Protein AF-A0A2R6D5U3-F1 (afdb_monomer)

pLDDT: mean 91.5, std 12.49, range [36.16, 98.44]

Foldseek 3Di:
DDFQDAPLDDPVLVVVLVCLVVVNKDFLVVVCVVPVDDSVVVLLSQQQCVVLVQKPWDDDPPDTIMIHGDPLSVCRNVRNDHSNVDDGGDSPPPDPPPD

Mean predicted aligned error: 4.07 Å

Radius of gyration: 12.72 Å; Cα contacts (8 Å, |Δi|>4): 136; chains: 1; bounding box: 29×27×37 Å

Structure (mmCIF, N/CA/C/O backbone):
data_AF-A0A2R6D5U3-F1
#
_entry.id   AF-A0A2R6D5U3-F1
#
loop_
_atom_site.group_PDB
_atom_site.id
_atom_site.type_symbol
_atom_site.label_atom_id
_atom_site.label_alt_id
_atom_site.label_comp_id
_atom_site.label_asym_id
_atom_site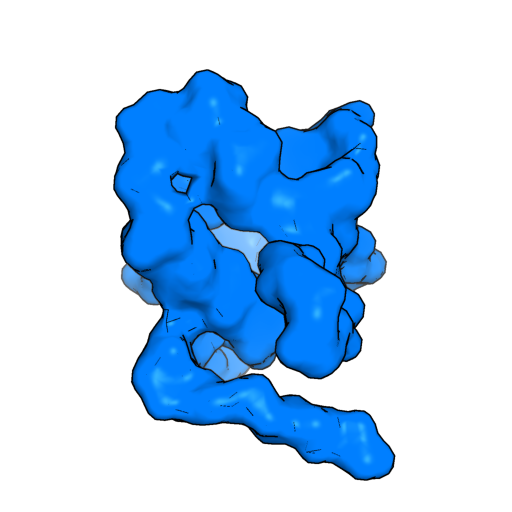.label_entity_id
_atom_site.label_seq_id
_atom_site.pdbx_PDB_ins_code
_atom_site.Cartn_x
_atom_site.Cartn_y
_atom_site.Cartn_z
_atom_site.occupancy
_atom_site.B_iso_or_equiv
_atom_site.auth_seq_id
_atom_site.auth_comp_id
_atom_site.auth_asym_id
_atom_site.auth_atom_id
_atom_site.pdbx_PDB_model_num
ATOM 1 N N . MET A 1 1 ? -10.092 5.254 15.412 1.00 67.31 1 MET A N 1
ATOM 2 C CA . MET A 1 1 ? -10.702 3.905 15.386 1.00 67.31 1 MET A CA 1
ATOM 3 C C . MET A 1 1 ? -9.602 2.851 15.290 1.00 67.31 1 MET A C 1
ATOM 5 O O . MET A 1 1 ? -8.458 3.226 15.064 1.00 67.31 1 MET A O 1
ATOM 9 N N . ILE A 1 2 ? -9.905 1.570 15.526 1.00 87.12 2 ILE A N 1
ATOM 10 C CA . ILE A 1 2 ? -8.927 0.470 15.420 1.00 87.12 2 ILE A CA 1
ATOM 11 C C . ILE A 1 2 ? -9.053 -0.151 14.025 1.00 87.12 2 ILE A C 1
ATOM 13 O O . ILE A 1 2 ? -10.128 -0.642 13.684 1.00 87.12 2 ILE A O 1
ATOM 17 N N . ARG A 1 3 ? -7.971 -0.142 13.236 1.00 93.38 3 ARG A N 1
ATOM 18 C CA . ARG A 1 3 ? -7.940 -0.764 11.902 1.00 93.38 3 ARG A CA 1
ATOM 19 C C . ARG A 1 3 ? -7.908 -2.287 11.996 1.00 93.38 3 ARG A C 1
ATOM 21 O O . ARG A 1 3 ? -7.300 -2.851 12.908 1.00 93.38 3 ARG A O 1
ATOM 28 N N . ARG A 1 4 ? -8.556 -2.958 11.041 1.00 94.12 4 ARG A N 1
ATOM 29 C CA . ARG A 1 4 ? -8.632 -4.425 10.962 1.00 94.12 4 ARG A CA 1
ATOM 30 C C . ARG A 1 4 ? -7.564 -4.958 10.013 1.00 94.12 4 ARG A C 1
ATOM 32 O O . ARG A 1 4 ? -7.840 -5.300 8.871 1.00 94.12 4 ARG A O 1
ATOM 39 N N . THR A 1 5 ? -6.324 -4.987 10.488 1.00 93.81 5 THR A N 1
ATOM 40 C CA . THR A 1 5 ? -5.171 -5.395 9.677 1.00 93.81 5 THR A CA 1
ATOM 41 C C . THR A 1 5 ? -5.175 -6.903 9.411 1.00 93.81 5 THR A C 1
ATOM 43 O O . THR A 1 5 ? -5.217 -7.725 10.332 1.00 93.81 5 THR A O 1
ATOM 46 N N . ALA A 1 6 ? -5.089 -7.284 8.140 1.00 95.44 6 ALA A N 1
ATOM 47 C CA . ALA A 1 6 ? -5.013 -8.671 7.710 1.00 95.44 6 ALA A CA 1
ATOM 48 C C . ALA A 1 6 ? -3.645 -9.294 8.019 1.00 95.44 6 ALA A C 1
ATOM 50 O O . ALA A 1 6 ? -2.608 -8.638 7.976 1.00 95.44 6 ALA A O 1
ATOM 51 N N . ARG A 1 7 ? -3.605 -10.620 8.208 1.00 95.56 7 ARG A N 1
ATOM 52 C CA . ARG A 1 7 ? -2.356 -11.365 8.491 1.00 95.56 7 ARG A CA 1
ATOM 53 C C . ARG A 1 7 ? -1.269 -11.238 7.419 1.00 95.56 7 ARG A C 1
ATOM 55 O O . ARG A 1 7 ? -0.115 -11.548 7.693 1.00 95.56 7 ARG A O 1
ATOM 62 N N . TRP A 1 8 ? -1.639 -10.890 6.188 1.00 95.62 8 TRP A N 1
ATOM 63 C CA . TRP A 1 8 ? -0.700 -10.729 5.076 1.00 95.62 8 TRP A CA 1
ATOM 64 C C . TRP A 1 8 ? -0.126 -9.309 4.977 1.00 95.62 8 TRP A C 1
ATOM 66 O O . TRP A 1 8 ? 0.851 -9.105 4.246 1.00 95.62 8 TRP A O 1
ATOM 76 N N . GLN A 1 9 ? -0.731 -8.344 5.678 1.00 97.19 9 GLN A N 1
ATOM 77 C CA . GLN A 1 9 ? -0.248 -6.972 5.738 1.00 97.19 9 GLN A CA 1
ATOM 78 C C . GLN A 1 9 ? 0.957 -6.861 6.675 1.00 97.19 9 GLN A C 1
ATOM 80 O O . GLN A 1 9 ? 1.180 -7.662 7.582 1.00 97.19 9 GLN A O 1
ATOM 85 N N . THR A 1 10 ? 1.749 -5.841 6.405 1.00 97.00 10 THR A N 1
ATOM 86 C CA . THR A 1 10 ? 2.972 -5.450 7.088 1.00 97.00 10 THR A CA 1
ATOM 87 C C . THR A 1 10 ? 2.836 -4.003 7.542 1.00 97.00 10 THR A C 1
ATOM 89 O O . THR A 1 10 ? 2.023 -3.250 7.010 1.00 97.00 10 THR A O 1
ATOM 92 N N . THR A 1 11 ? 3.688 -3.569 8.470 1.00 96.88 11 THR A N 1
ATOM 93 C CA . THR A 1 11 ? 3.738 -2.158 8.878 1.00 96.88 11 THR A CA 1
ATOM 94 C C . THR A 1 11 ? 4.011 -1.220 7.700 1.00 96.88 11 THR A C 1
ATOM 96 O O . THR A 1 11 ? 3.505 -0.103 7.690 1.00 96.88 11 THR A O 1
ATOM 99 N N . LEU A 1 12 ? 4.773 -1.668 6.694 1.00 98.06 12 LEU A N 1
ATOM 100 C CA . LEU A 1 12 ? 5.027 -0.874 5.491 1.00 98.06 12 LEU A CA 1
ATOM 101 C C . LEU A 1 12 ? 3.736 -0.603 4.710 1.00 98.06 12 LEU A C 1
ATOM 103 O O . LEU A 1 12 ? 3.572 0.497 4.206 1.00 98.06 12 LEU A O 1
ATOM 107 N N . ASP A 1 13 ? 2.797 -1.547 4.656 1.00 98.12 13 ASP A N 1
ATOM 108 C CA . ASP A 1 13 ? 1.527 -1.323 3.957 1.00 98.12 13 ASP A CA 1
ATOM 109 C C . ASP A 1 13 ? 0.691 -0.235 4.616 1.00 98.12 13 ASP A C 1
ATOM 111 O O . ASP A 1 13 ? 0.146 0.613 3.922 1.00 98.12 13 ASP A O 1
ATOM 115 N N . GLU A 1 14 ? 0.638 -0.225 5.951 1.00 97.56 14 GLU A N 1
ATOM 116 C CA . GLU A 1 14 ? -0.034 0.842 6.698 1.00 97.56 14 GLU A CA 1
ATOM 117 C C . GLU A 1 14 ? 0.564 2.202 6.355 1.00 97.56 14 GLU A C 1
ATOM 119 O O . GLU A 1 14 ? -0.162 3.157 6.109 1.00 97.56 14 GLU A O 1
ATOM 124 N N . ARG A 1 15 ? 1.900 2.282 6.322 1.00 98.12 15 ARG A N 1
ATOM 125 C CA . ARG A 1 15 ? 2.606 3.519 5.983 1.00 98.12 15 ARG A CA 1
ATOM 126 C C . ARG A 1 15 ? 2.345 3.952 4.542 1.00 98.12 15 ARG A C 1
ATOM 128 O O . ARG A 1 15 ? 2.193 5.141 4.302 1.00 98.12 15 ARG A O 1
ATOM 135 N N . LEU A 1 16 ? 2.291 3.009 3.603 1.00 98.38 16 LEU A N 1
ATOM 136 C CA . LEU A 1 16 ? 1.998 3.299 2.200 1.00 98.38 16 LEU A CA 1
ATOM 137 C C . LEU A 1 16 ? 0.568 3.814 2.018 1.00 98.38 16 LEU A C 1
ATOM 139 O O . LEU A 1 16 ? 0.374 4.789 1.304 1.00 98.38 16 LEU A O 1
ATOM 143 N N . LEU A 1 17 ? -0.420 3.192 2.668 1.00 98.31 17 LEU A N 1
ATOM 144 C CA . LEU A 1 17 ? -1.816 3.629 2.591 1.00 98.31 17 LEU A CA 1
ATOM 145 C C . LEU A 1 17 ? -2.008 5.018 3.206 1.00 98.31 17 LEU A C 1
ATOM 147 O O . LEU A 1 17 ? -2.675 5.852 2.608 1.00 98.31 17 LEU A O 1
ATOM 151 N N . GLU A 1 18 ? -1.394 5.280 4.362 1.00 98.19 18 GLU A N 1
ATOM 152 C CA . GLU A 1 18 ? -1.412 6.613 4.976 1.00 98.19 18 GLU A CA 1
ATOM 153 C C . GLU A 1 18 ? -0.734 7.658 4.089 1.00 98.19 18 GLU A C 1
ATOM 155 O O . GLU A 1 18 ? -1.296 8.720 3.866 1.00 98.19 18 GLU A O 1
ATOM 160 N N . TYR A 1 19 ? 0.422 7.337 3.506 1.00 98.38 19 TYR A N 1
ATOM 161 C CA . TYR A 1 19 ? 1.111 8.249 2.596 1.00 98.38 19 TYR A CA 1
ATOM 162 C C . TYR A 1 19 ? 0.280 8.575 1.354 1.00 98.38 19 TYR A C 1
ATOM 164 O O . TYR A 1 19 ? 0.186 9.733 0.975 1.00 98.38 19 TYR A O 1
ATOM 172 N N . LEU A 1 20 ? -0.356 7.574 0.740 1.00 98.25 20 LEU A N 1
ATOM 173 C CA . LEU A 1 20 ? -1.256 7.794 -0.395 1.00 98.25 20 LEU A CA 1
ATOM 174 C C . LEU A 1 20 ? -2.490 8.624 -0.005 1.00 98.25 20 LEU A C 1
ATOM 176 O O . LEU A 1 20 ? -3.009 9.361 -0.835 1.00 98.25 20 LEU A O 1
ATOM 180 N N . CYS A 1 21 ? -2.957 8.509 1.242 1.00 97.94 21 CYS A N 1
ATOM 181 C CA . CYS A 1 21 ? -4.046 9.329 1.771 1.00 97.94 21 CYS A CA 1
ATOM 182 C C . CYS A 1 21 ? -3.636 10.801 1.923 1.00 97.94 21 CYS A C 1
ATOM 184 O O . CYS A 1 21 ? -4.428 11.690 1.622 1.00 97.94 21 CYS A O 1
ATOM 186 N N . ASP A 1 22 ? -2.418 11.044 2.410 1.00 97.62 22 ASP A N 1
ATOM 187 C CA . ASP A 1 22 ? -1.934 12.385 2.744 1.00 97.62 22 ASP A CA 1
ATOM 188 C C . ASP A 1 22 ? -1.376 13.129 1.517 1.00 97.62 22 ASP A C 1
ATOM 190 O O . ASP A 1 22 ? -1.641 14.317 1.335 1.00 97.62 22 ASP A O 1
ATOM 194 N N . GLU A 1 23 ? -0.617 12.436 0.665 1.00 96.25 23 GLU A N 1
ATOM 195 C CA . GLU A 1 23 ? 0.149 13.025 -0.446 1.00 96.25 23 GLU A CA 1
ATOM 196 C C . GLU A 1 23 ? -0.491 12.780 -1.825 1.00 96.25 23 GLU A C 1
ATOM 198 O O . GLU A 1 23 ? -0.118 13.427 -2.805 1.00 96.25 23 GLU A O 1
ATOM 203 N N . GLY A 1 24 ? -1.467 11.871 -1.917 1.00 95.62 24 GLY A N 1
ATOM 204 C CA . GLY A 1 24 ? -2.145 11.521 -3.164 1.00 95.62 24 GLY A CA 1
ATOM 205 C C . GLY A 1 24 ? -1.373 10.525 -4.035 1.00 95.62 24 GLY A C 1
ATOM 206 O O . GLY A 1 24 ? -0.691 9.622 -3.540 1.00 95.62 24 GLY A O 1
ATOM 207 N N . GLU A 1 25 ? -1.534 10.649 -5.355 1.00 94.88 25 GLU A N 1
ATOM 208 C CA . GLU A 1 25 ? -0.942 9.726 -6.326 1.00 94.88 25 GLU A CA 1
ATOM 209 C C . GLU A 1 25 ? 0.596 9.747 -6.308 1.00 94.88 25 GLU A C 1
ATOM 211 O O . GLU A 1 25 ? 1.246 10.780 -6.150 1.00 94.88 25 GLU A O 1
ATOM 216 N N . THR A 1 26 ? 1.215 8.582 -6.489 1.00 96.56 26 THR A N 1
ATOM 217 C CA . THR A 1 26 ? 2.677 8.455 -6.460 1.00 96.56 26 THR A CA 1
ATOM 218 C C . THR A 1 26 ? 3.173 7.298 -7.321 1.00 96.56 26 THR A C 1
ATOM 220 O O . THR A 1 26 ? 2.399 6.522 -7.876 1.00 96.56 26 THR A O 1
ATOM 223 N N . ASN A 1 27 ? 4.492 7.133 -7.407 1.00 96.25 27 ASN A N 1
ATOM 224 C CA . ASN A 1 27 ? 5.123 6.003 -8.076 1.00 96.25 27 ASN A CA 1
ATOM 225 C C . ASN A 1 27 ? 6.232 5.379 -7.218 1.00 96.25 27 ASN A C 1
ATOM 227 O O . ASN A 1 27 ? 6.694 5.930 -6.216 1.00 96.25 27 ASN A O 1
ATOM 231 N N . VAL A 1 28 ? 6.693 4.200 -7.634 1.00 95.88 28 VAL A N 1
ATOM 232 C CA . VAL A 1 28 ? 7.668 3.399 -6.876 1.00 95.88 28 VAL A CA 1
ATOM 233 C C . VAL A 1 28 ? 9.001 4.125 -6.660 1.00 95.88 28 VAL A C 1
ATOM 235 O O . VAL A 1 28 ? 9.637 3.910 -5.629 1.00 95.88 28 VAL A O 1
ATOM 238 N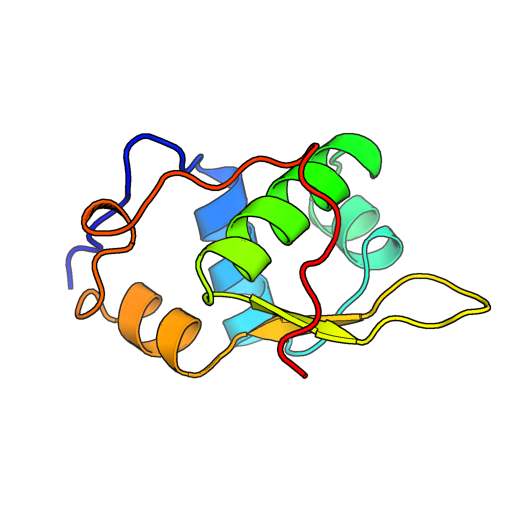 N . ARG A 1 29 ? 9.452 4.968 -7.600 1.00 95.62 29 ARG A N 1
ATOM 239 C CA . ARG A 1 29 ? 10.709 5.720 -7.446 1.00 95.62 29 ARG A CA 1
ATOM 240 C C . ARG A 1 29 ? 10.586 6.793 -6.368 1.00 95.62 29 ARG A C 1
ATOM 242 O O . ARG A 1 29 ? 11.481 6.893 -5.534 1.00 95.62 29 ARG A O 1
ATOM 249 N N . LEU A 1 30 ? 9.481 7.538 -6.353 1.00 96.56 30 LEU A N 1
ATOM 250 C CA . LEU A 1 30 ? 9.210 8.547 -5.326 1.00 96.56 30 LEU A CA 1
ATOM 251 C C . LEU A 1 30 ? 9.077 7.903 -3.940 1.00 96.56 30 LEU A C 1
ATOM 253 O O . LEU A 1 30 ? 9.730 8.334 -2.991 1.00 96.56 30 LEU A O 1
ATOM 257 N N . LEU A 1 31 ? 8.336 6.797 -3.845 1.00 97.12 31 LEU A N 1
ATOM 258 C CA . LEU A 1 31 ? 8.197 6.036 -2.601 1.00 97.12 31 LEU A CA 1
ATOM 259 C C . LEU A 1 31 ? 9.530 5.477 -2.093 1.00 97.12 31 LEU A C 1
ATOM 261 O O . LEU A 1 31 ? 9.787 5.499 -0.893 1.00 97.12 31 LEU A O 1
ATOM 265 N N . ALA A 1 32 ? 10.402 4.995 -2.982 1.00 97.56 32 ALA A N 1
ATOM 266 C CA . ALA A 1 32 ? 11.715 4.491 -2.582 1.00 97.56 32 ALA A CA 1
ATOM 267 C C . ALA A 1 32 ? 12.572 5.577 -1.921 1.00 97.56 32 ALA A C 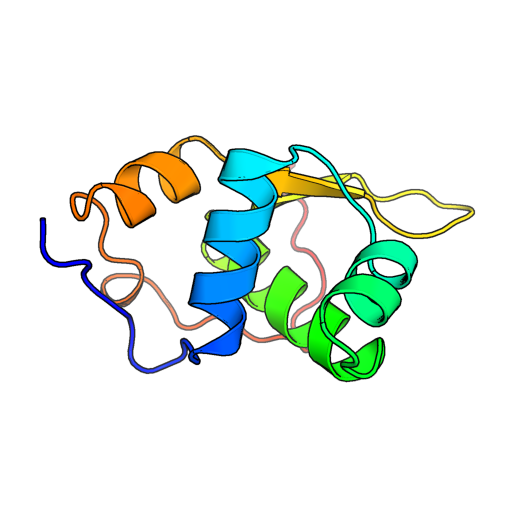1
ATOM 269 O O . ALA A 1 32 ? 13.305 5.282 -0.980 1.00 97.56 32 ALA A O 1
ATOM 270 N N . MET A 1 33 ? 12.450 6.824 -2.382 1.00 96.38 33 MET A N 1
ATOM 271 C CA . MET A 1 33 ? 13.113 7.969 -1.760 1.00 96.38 33 MET A CA 1
ATOM 272 C C . MET A 1 33 ? 12.462 8.354 -0.428 1.00 96.38 33 MET A C 1
ATOM 274 O O . MET A 1 33 ? 13.178 8.619 0.529 1.00 96.38 33 MET A O 1
ATOM 278 N N . ALA A 1 34 ? 11.128 8.356 -0.350 1.00 96.62 34 ALA A N 1
ATOM 279 C CA . ALA A 1 34 ? 10.396 8.749 0.857 1.00 96.62 34 ALA A CA 1
ATOM 280 C C . ALA A 1 34 ? 10.557 7.753 2.020 1.00 96.62 34 ALA A C 1
ATOM 282 O O . ALA A 1 34 ? 10.618 8.157 3.178 1.00 96.62 34 ALA A O 1
ATOM 283 N N . PHE A 1 35 ? 10.629 6.455 1.716 1.00 96.25 35 PHE A N 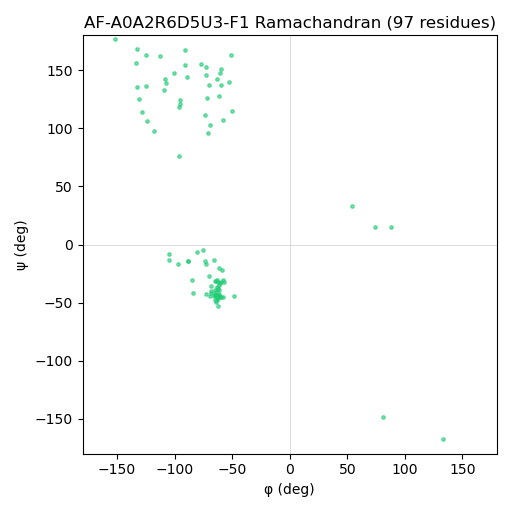1
ATOM 284 C CA . PHE A 1 35 ? 10.663 5.386 2.717 1.00 96.25 35 PHE A CA 1
ATOM 285 C C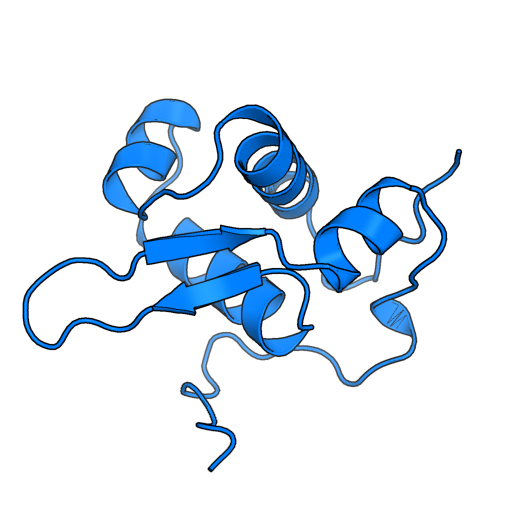 . PHE A 1 35 ? 12.041 4.747 2.907 1.00 96.25 35 PHE A C 1
ATOM 287 O O . PHE A 1 35 ? 12.190 3.911 3.795 1.00 96.25 35 PHE A O 1
ATOM 294 N N . GLU A 1 36 ? 13.025 5.086 2.068 1.00 96.75 36 GLU A N 1
ATOM 295 C CA . GLU A 1 36 ? 14.338 4.420 2.013 1.00 96.75 36 GLU A CA 1
ATOM 296 C C . GLU A 1 36 ? 14.223 2.887 1.833 1.00 96.75 36 GLU A C 1
ATOM 298 O O . GLU A 1 36 ? 15.036 2.101 2.323 1.00 96.75 36 GLU A O 1
ATOM 303 N N . VAL A 1 37 ? 13.193 2.441 1.103 1.00 96.50 37 VAL A N 1
ATOM 304 C CA . VAL A 1 37 ? 12.903 1.024 0.826 1.00 96.50 37 VAL A CA 1
ATOM 305 C C . VAL A 1 37 ? 13.210 0.690 -0.633 1.00 96.50 37 VAL A C 1
ATOM 307 O O . VAL A 1 37 ? 12.935 1.459 -1.552 1.00 96.50 37 VAL A O 1
ATOM 310 N N . GLY A 1 38 ? 13.745 -0.509 -0.870 1.00 97.12 38 GLY A N 1
ATOM 311 C CA . GLY A 1 38 ? 14.025 -0.999 -2.218 1.00 97.12 38 GLY A CA 1
ATOM 312 C C . GLY A 1 38 ? 12.773 -1.086 -3.102 1.00 97.12 38 GLY A C 1
ATOM 313 O O . GLY A 1 38 ? 11.732 -1.606 -2.700 1.00 97.12 38 GLY A O 1
ATOM 314 N N . THR A 1 39 ? 12.904 -0.659 -4.360 1.00 95.50 39 THR A N 1
ATOM 315 C CA . THR A 1 39 ? 11.799 -0.619 -5.338 1.00 95.50 39 THR A CA 1
ATOM 316 C C . THR A 1 39 ? 11.133 -1.977 -5.586 1.00 95.50 39 THR A C 1
ATOM 318 O O . THR A 1 39 ? 9.940 -2.025 -5.868 1.00 95.50 39 THR A O 1
ATOM 321 N N . GLY A 1 40 ? 11.871 -3.088 -5.471 1.00 94.19 40 GLY A N 1
ATOM 322 C CA . GLY A 1 40 ? 11.307 -4.441 -5.577 1.00 94.19 40 GLY A CA 1
ATOM 323 C C . GLY A 1 40 ? 10.291 -4.741 -4.472 1.00 94.19 40 GLY A C 1
ATOM 324 O O . GLY A 1 40 ? 9.171 -5.142 -4.768 1.00 94.19 40 GLY A O 1
ATOM 325 N N . ILE A 1 41 ? 10.643 -4.433 -3.219 1.00 96.06 41 ILE A N 1
ATOM 326 C CA . ILE A 1 41 ? 9.755 -4.607 -2.059 1.00 96.06 41 ILE A CA 1
ATOM 327 C C . ILE A 1 41 ? 8.498 -3.749 -2.230 1.00 96.06 41 ILE A C 1
ATOM 329 O O . ILE A 1 41 ? 7.388 -4.236 -2.033 1.00 96.06 41 ILE A O 1
ATOM 333 N N . LEU A 1 42 ? 8.666 -2.488 -2.638 1.00 97.12 42 LEU A N 1
ATOM 334 C CA . LEU A 1 42 ? 7.547 -1.571 -2.865 1.00 97.12 42 LEU A CA 1
ATOM 335 C C . LEU A 1 42 ? 6.598 -2.076 -3.955 1.00 97.12 42 LEU A C 1
ATOM 337 O O . LEU A 1 42 ? 5.388 -2.046 -3.757 1.00 97.12 42 LEU A O 1
ATOM 341 N N . ARG A 1 43 ? 7.122 -2.598 -5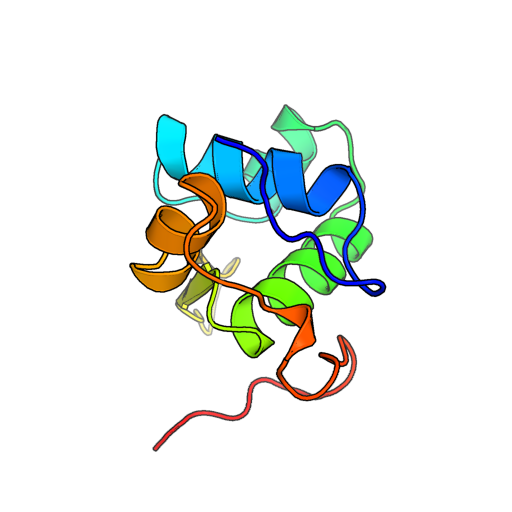.072 1.00 95.06 43 ARG A N 1
ATOM 342 C CA . ARG A 1 43 ? 6.292 -3.198 -6.130 1.00 95.06 43 ARG A CA 1
ATOM 343 C C . ARG A 1 43 ? 5.477 -4.374 -5.611 1.00 95.06 43 ARG A C 1
ATOM 345 O O . ARG A 1 43 ? 4.286 -4.442 -5.898 1.00 95.06 43 ARG A O 1
ATOM 352 N N . ASP A 1 44 ? 6.088 -5.269 -4.841 1.00 95.25 44 ASP A N 1
ATOM 353 C CA . ASP A 1 44 ? 5.383 -6.429 -4.294 1.00 95.25 44 ASP A CA 1
ATOM 354 C C . ASP A 1 44 ? 4.275 -6.000 -3.328 1.00 95.25 44 ASP A C 1
ATOM 356 O O . ASP A 1 44 ? 3.148 -6.489 -3.426 1.00 95.25 44 ASP A O 1
ATOM 360 N N . ARG A 1 45 ? 4.555 -5.033 -2.442 1.00 97.31 45 ARG A N 1
ATOM 361 C CA . ARG A 1 45 ? 3.546 -4.495 -1.516 1.00 97.31 45 ARG A CA 1
ATOM 362 C C . ARG A 1 45 ? 2.405 -3.797 -2.250 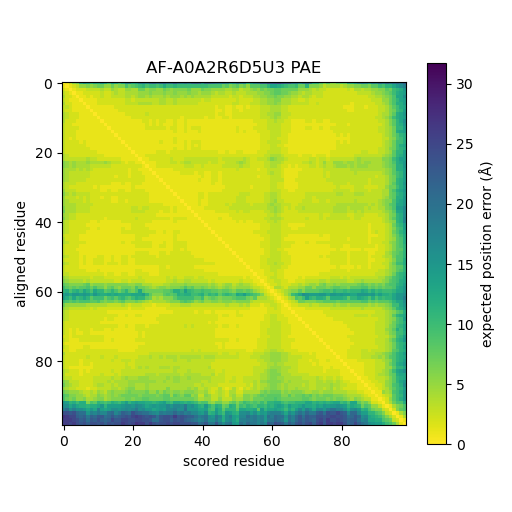1.00 97.31 45 ARG A C 1
ATOM 364 O O . ARG A 1 45 ? 1.248 -4.130 -2.010 1.00 97.31 45 ARG A O 1
ATOM 371 N N . LEU A 1 46 ? 2.707 -2.899 -3.188 1.00 96.62 46 LEU A N 1
ATOM 372 C CA . LEU A 1 46 ? 1.693 -2.171 -3.957 1.00 96.62 46 LEU A CA 1
ATOM 373 C C . LEU A 1 46 ? 0.830 -3.109 -4.808 1.00 96.62 46 LEU A C 1
ATOM 375 O O . LEU A 1 46 ? -0.381 -2.924 -4.876 1.00 96.62 46 LEU A O 1
ATOM 379 N N . ARG A 1 47 ? 1.406 -4.171 -5.384 1.00 94.25 47 ARG A N 1
ATOM 380 C CA . ARG A 1 47 ? 0.630 -5.219 -6.070 1.00 94.25 47 ARG A CA 1
ATOM 381 C C . ARG A 1 47 ? -0.322 -5.935 -5.127 1.00 94.25 47 ARG A C 1
ATOM 383 O O . ARG A 1 47 ? -1.482 -6.136 -5.478 1.00 94.25 47 ARG A O 1
ATOM 390 N N . MET A 1 48 ? 0.148 -6.320 -3.941 1.00 96.19 48 MET A N 1
ATOM 391 C CA . MET A 1 48 ? -0.705 -6.975 -2.950 1.00 96.19 48 MET A CA 1
ATOM 392 C C . MET A 1 48 ? -1.847 -6.058 -2.496 1.00 96.19 48 MET A C 1
ATOM 394 O O . MET A 1 48 ? -2.993 -6.499 -2.426 1.00 96.19 48 MET A O 1
ATOM 398 N N . LEU A 1 49 ? -1.553 -4.781 -2.245 1.00 97.38 49 LEU A N 1
ATOM 399 C CA . LEU A 1 49 ? -2.550 -3.772 -1.887 1.00 97.38 49 LEU A CA 1
ATOM 400 C C . LEU A 1 49 ? -3.560 -3.526 -3.010 1.00 97.38 49 LEU A C 1
ATOM 402 O O . LEU A 1 49 ? -4.756 -3.427 -2.738 1.00 97.38 49 LEU A O 1
ATOM 406 N N . ALA A 1 50 ? -3.108 -3.510 -4.263 1.00 96.12 50 ALA A N 1
ATOM 407 C CA . ALA A 1 50 ? -3.990 -3.348 -5.408 1.00 96.12 50 ALA A CA 1
ATOM 408 C C . ALA A 1 50 ? -4.905 -4.554 -5.631 1.00 96.12 50 ALA A C 1
ATOM 410 O O . ALA A 1 50 ? -6.100 -4.407 -5.872 1.00 96.12 50 ALA A O 1
ATOM 411 N N . GLN A 1 51 ? -4.386 -5.769 -5.462 1.00 94.44 51 GLN A N 1
ATOM 412 C CA . GLN A 1 51 ? -5.199 -6.986 -5.514 1.00 94.44 51 GLN A CA 1
ATOM 413 C C . GLN A 1 51 ? -6.225 -7.068 -4.377 1.00 94.44 51 GLN A C 1
ATOM 415 O O . GLN A 1 51 ? -7.304 -7.624 -4.574 1.00 94.44 51 GLN A O 1
ATOM 420 N N . ALA A 1 52 ? -5.909 -6.510 -3.205 1.00 95.31 52 ALA A N 1
ATOM 421 C CA . ALA A 1 52 ? -6.855 -6.359 -2.099 1.00 95.31 52 ALA A CA 1
ATOM 422 C C . ALA A 1 52 ? -7.879 -5.229 -2.324 1.00 95.31 52 ALA A C 1
ATOM 424 O O . ALA A 1 52 ? -8.787 -5.059 -1.509 1.00 95.31 52 ALA A O 1
ATOM 425 N N . GLY A 1 53 ? -7.733 -4.467 -3.413 1.00 95.81 53 GLY A N 1
ATOM 426 C CA . GLY A 1 53 ? -8.593 -3.345 -3.764 1.00 95.81 53 GLY A CA 1
ATOM 427 C C . GLY A 1 53 ? -8.372 -2.099 -2.916 1.00 95.81 53 GLY A C 1
ATOM 428 O O . GLY A 1 53 ? -9.237 -1.240 -2.941 1.00 95.81 53 GLY A O 1
ATOM 429 N N . LEU A 1 54 ? -7.269 -2.004 -2.164 1.00 97.69 54 LEU A N 1
ATOM 430 C CA . LEU A 1 54 ? -6.964 -0.855 -1.302 1.00 97.69 54 LEU A CA 1
ATOM 431 C C . LEU A 1 54 ? -6.271 0.278 -2.071 1.00 97.69 54 LEU A C 1
ATOM 4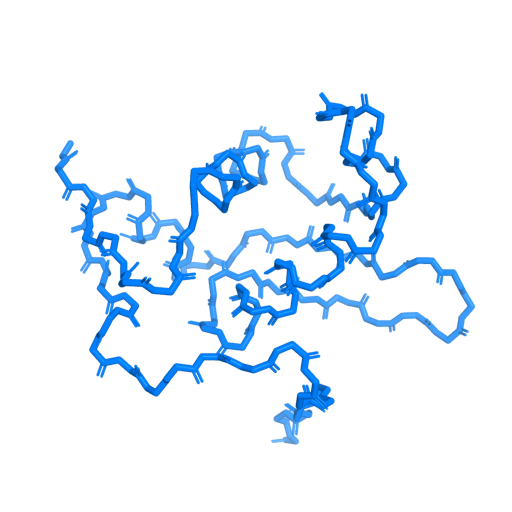33 O O . LEU A 1 54 ? -6.461 1.449 -1.751 1.00 97.69 54 LEU A O 1
ATOM 437 N N . VAL A 1 55 ? -5.508 -0.074 -3.106 1.00 98.00 55 VAL A N 1
ATOM 438 C CA . VAL A 1 55 ? -4.740 0.844 -3.961 1.00 98.00 55 VAL A CA 1
ATOM 439 C C . VAL A 1 55 ? -5.144 0.625 -5.418 1.00 98.00 55 VAL A C 1
ATOM 441 O O . VAL A 1 55 ? -5.293 -0.516 -5.849 1.00 98.00 55 VAL A O 1
ATOM 444 N N . ALA A 1 56 ? -5.338 1.689 -6.190 1.00 96.75 56 ALA A N 1
ATOM 445 C CA . ALA A 1 56 ? -5.487 1.583 -7.637 1.00 96.75 56 ALA A CA 1
ATOM 446 C C . ALA A 1 56 ? -4.117 1.721 -8.299 1.00 96.75 56 ALA A C 1
ATOM 448 O O . ALA A 1 56 ? -3.187 2.289 -7.729 1.00 96.75 56 ALA A O 1
ATOM 449 N N . VAL A 1 57 ? -3.981 1.142 -9.489 1.00 94.88 57 VAL A N 1
ATOM 450 C CA . VAL A 1 57 ? -2.753 1.214 -10.274 1.00 94.88 57 VAL A CA 1
ATOM 451 C C . VAL A 1 57 ? -3.090 1.628 -11.695 1.00 94.88 57 VAL A C 1
ATOM 453 O O . VAL A 1 57 ? -3.878 0.962 -12.368 1.00 94.88 57 VAL A O 1
ATOM 456 N N . GLU A 1 58 ? -2.456 2.696 -12.156 1.00 93.62 58 GLU A N 1
ATOM 457 C CA . GLU A 1 58 ? -2.441 3.075 -13.560 1.00 93.62 58 GLU A CA 1
ATOM 458 C C . GLU A 1 58 ? -1.156 2.534 -14.194 1.00 93.62 58 GLU A C 1
ATOM 460 O O . GLU A 1 58 ? -0.036 2.825 -13.756 1.00 93.62 58 GLU A O 1
ATOM 465 N N . VAL A 1 59 ? -1.326 1.651 -15.181 1.00 87.06 59 VAL A N 1
ATOM 466 C CA . VAL A 1 59 ? -0.223 0.956 -15.849 1.00 87.06 59 VAL A CA 1
ATOM 467 C C . VAL A 1 59 ? 0.149 1.719 -17.110 1.00 87.06 59 VAL A C 1
ATOM 469 O O . VAL A 1 59 ? -0.689 1.910 -17.987 1.00 87.06 59 VAL A O 1
ATOM 472 N N . PHE A 1 60 ? 1.421 2.091 -17.212 1.00 82.31 60 PHE A N 1
ATOM 473 C CA . PHE A 1 60 ? 1.978 2.754 -18.384 1.00 82.31 60 PHE A CA 1
ATOM 474 C C . PHE A 1 60 ? 2.915 1.799 -19.123 1.00 82.31 60 PHE A C 1
ATOM 476 O O . PHE A 1 60 ? 3.774 1.169 -18.503 1.00 82.31 60 PHE A O 1
ATOM 483 N N . ASP A 1 61 ? 2.764 1.713 -20.448 1.00 75.25 61 ASP A N 1
ATOM 484 C CA . ASP A 1 61 ? 3.635 0.891 -21.303 1.00 75.25 61 ASP A CA 1
ATOM 485 C C . ASP A 1 61 ? 5.095 1.371 -21.251 1.00 75.25 61 ASP A C 1
ATOM 487 O O . ASP A 1 61 ? 6.034 0.576 -21.309 1.00 75.25 61 ASP A O 1
ATOM 491 N N . GLU A 1 62 ? 5.283 2.681 -21.077 1.00 75.31 62 GLU A N 1
ATOM 492 C CA . GLU A 1 62 ? 6.578 3.332 -20.929 1.00 75.31 62 GLU A CA 1
ATOM 493 C C . GLU A 1 62 ? 6.600 4.135 -19.620 1.00 75.31 62 GLU A C 1
ATOM 495 O O . GLU A 1 62 ? 5.981 5.191 -19.516 1.00 75.31 62 GLU A O 1
ATOM 500 N N . GLY A 1 63 ? 7.316 3.648 -18.601 1.00 77.38 63 GLY A N 1
ATOM 501 C CA . GLY A 1 63 ? 7.491 4.370 -17.335 1.00 77.38 63 GLY A CA 1
ATOM 502 C C . GLY A 1 63 ? 7.274 3.518 -16.088 1.00 77.38 63 GLY A C 1
ATOM 503 O O . GLY A 1 63 ? 7.262 2.291 -16.147 1.00 77.38 63 GLY A O 1
ATOM 504 N N . ASP A 1 64 ? 7.164 4.183 -14.934 1.00 85.50 64 ASP A N 1
ATOM 505 C CA . ASP A 1 64 ? 6.673 3.531 -13.718 1.00 85.50 64 ASP A CA 1
ATOM 506 C C . ASP A 1 64 ? 5.153 3.659 -13.650 1.00 85.50 64 ASP A C 1
ATOM 508 O O . ASP A 1 64 ? 4.601 4.705 -13.983 1.00 85.50 64 ASP A O 1
ATOM 512 N N . ASN A 1 65 ? 4.500 2.619 -13.135 1.00 92.44 65 ASN A N 1
ATOM 513 C CA . ASN A 1 65 ? 3.092 2.698 -12.770 1.00 92.44 65 ASN A CA 1
ATOM 514 C C . ASN A 1 65 ? 2.869 3.763 -11.693 1.00 92.44 65 ASN A C 1
ATOM 516 O O . ASN A 1 65 ? 3.700 3.920 -10.785 1.00 92.44 65 ASN A O 1
ATOM 520 N N . TRP A 1 66 ? 1.703 4.390 -11.762 1.00 94.94 66 TRP A N 1
ATOM 521 C CA . TRP A 1 66 ? 1.209 5.293 -10.735 1.00 94.94 66 TRP A CA 1
ATOM 522 C C . TRP A 1 66 ? 0.192 4.587 -9.852 1.00 94.94 66 TRP A C 1
ATOM 524 O O . TRP A 1 66 ? -0.495 3.661 -10.286 1.00 94.94 66 TRP A O 1
ATOM 534 N N . TYR A 1 67 ? 0.169 4.981 -8.588 1.00 97.19 67 TYR A N 1
ATOM 535 C CA . TYR A 1 67 ? -0.631 4.364 -7.546 1.00 97.19 67 TYR A CA 1
ATOM 536 C C . TYR A 1 67 ? -1.354 5.445 -6.765 1.00 97.19 67 TYR A C 1
ATOM 538 O O . TYR A 1 67 ? -0.735 6.426 -6.361 1.00 97.19 67 TYR A O 1
ATOM 546 N N . GLU A 1 68 ? -2.633 5.218 -6.504 1.00 97.81 68 GLU A N 1
ATOM 547 C CA . GLU A 1 68 ? -3.482 6.105 -5.713 1.00 97.81 68 GLU A CA 1
ATOM 548 C C . GLU A 1 68 ? -4.280 5.297 -4.685 1.00 97.81 68 GLU A C 1
ATOM 550 O O . GLU A 1 68 ? -4.512 4.090 -4.848 1.00 97.81 68 GLU A O 1
ATOM 555 N N . LEU A 1 69 ? -4.695 5.956 -3.604 1.00 98.44 69 LEU A N 1
ATOM 556 C CA . LEU A 1 69 ? -5.594 5.343 -2.637 1.00 98.44 69 LEU A CA 1
ATOM 557 C C . LEU A 1 69 ? -6.985 5.180 -3.263 1.00 98.44 69 LEU A C 1
ATOM 559 O O . LEU A 1 69 ? -7.496 6.075 -3.925 1.00 98.44 69 LEU A O 1
ATOM 563 N N . THR A 1 70 ? -7.615 4.031 -3.039 1.00 98.31 70 THR A N 1
ATOM 564 C CA . THR A 1 70 ? -9.014 3.827 -3.444 1.00 98.31 70 THR A CA 1
ATOM 565 C C 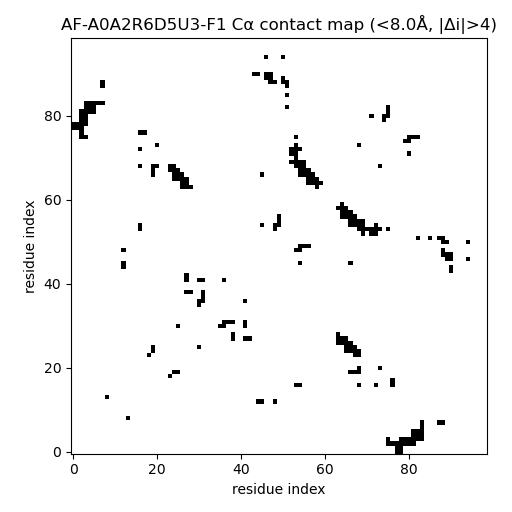. THR A 1 70 ? -9.972 4.211 -2.325 1.00 98.31 70 THR A C 1
ATOM 567 O O . THR A 1 70 ? -9.593 4.229 -1.155 1.00 98.31 70 THR A O 1
ATOM 570 N N . TYR A 1 71 ? -11.260 4.313 -2.659 1.00 97.75 71 TYR A N 1
ATOM 571 C CA . TYR A 1 71 ? -12.337 4.370 -1.668 1.00 97.75 71 TYR A CA 1
ATOM 572 C C . TYR A 1 71 ? -12.234 3.271 -0.587 1.00 97.75 71 TYR A C 1
ATOM 574 O O . TYR A 1 71 ? -12.371 3.543 0.600 1.00 97.75 71 TYR A O 1
ATOM 582 N N . TRP A 1 72 ? -11.940 2.016 -0.955 1.00 97.75 72 TRP A N 1
ATOM 583 C CA . TRP A 1 72 ? -11.799 0.941 0.041 1.00 97.75 72 TRP A CA 1
ATOM 584 C C . TRP A 1 72 ? -10.542 1.091 0.904 1.00 97.75 72 TRP A C 1
ATOM 586 O O . TRP A 1 72 ? -10.530 0.637 2.047 1.00 97.75 72 TRP A O 1
ATOM 596 N N . GLY A 1 73 ? -9.501 1.734 0.373 1.00 98.00 73 GLY A N 1
ATOM 597 C CA . GLY A 1 73 ? -8.323 2.151 1.126 1.00 98.00 73 GLY A CA 1
ATOM 598 C C . GLY A 1 73 ? -8.661 3.184 2.202 1.00 98.00 73 GLY A C 1
ATOM 599 O O . GLY A 1 73 ? -8.234 3.027 3.342 1.00 98.00 73 GLY A O 1
ATOM 600 N N . GLU A 1 74 ? -9.485 4.182 1.882 1.00 98.06 74 GLU A N 1
ATOM 601 C CA . GLU A 1 74 ? -9.968 5.183 2.847 1.00 98.06 74 GLU A CA 1
ATOM 602 C C . GLU A 1 74 ? -10.799 4.528 3.959 1.00 98.06 74 GLU A C 1
ATOM 604 O O . GLU A 1 74 ? -10.462 4.630 5.139 1.00 98.06 74 GLU A O 1
ATOM 609 N N . VAL A 1 75 ? -11.810 3.737 3.587 1.00 97.81 75 VAL A N 1
ATOM 610 C CA . VAL A 1 75 ? -12.678 3.004 4.532 1.00 97.81 75 VAL A CA 1
ATOM 611 C C . VAL A 1 75 ? -11.864 2.029 5.403 1.00 97.81 75 VAL A C 1
ATOM 613 O O . VAL A 1 75 ? -12.171 1.797 6.577 1.00 97.81 75 VAL A O 1
ATOM 616 N N . TYR A 1 76 ? -10.783 1.457 4.862 1.00 97.88 76 TYR A N 1
ATOM 617 C CA . TYR A 1 76 ? -9.822 0.675 5.641 1.00 97.88 76 TYR A CA 1
ATOM 618 C C . TYR A 1 76 ? -9.088 1.522 6.683 1.00 97.88 76 TYR A C 1
ATOM 620 O O . TYR A 1 76 ? -8.997 1.113 7.845 1.00 97.88 76 TYR A O 1
ATOM 628 N N . LEU A 1 77 ? -8.575 2.694 6.297 1.00 97.56 77 LEU A N 1
ATOM 629 C CA . LEU A 1 77 ? -7.868 3.598 7.205 1.00 97.56 77 LEU A CA 1
ATOM 630 C C . LEU A 1 77 ? -8.776 4.116 8.328 1.00 97.56 77 LEU A C 1
ATOM 632 O O . LEU A 1 77 ? -8.293 4.305 9.450 1.00 97.56 77 LEU A O 1
ATOM 636 N N . GLU A 1 78 ? -10.074 4.251 8.058 1.00 97.06 78 GLU A N 1
ATOM 637 C CA . GLU A 1 78 ? -11.122 4.558 9.037 1.00 97.06 78 GLU A CA 1
ATOM 638 C C . GLU A 1 78 ? -11.446 3.369 9.964 1.00 97.06 78 GLU A C 1
ATOM 640 O O . GLU A 1 78 ? -11.971 3.553 11.061 1.00 97.06 78 GLU A O 1
ATOM 645 N N . GLY A 1 79 ? -11.044 2.148 9.601 1.00 96.56 79 GLY A N 1
ATOM 646 C CA . GLY A 1 79 ? -11.252 0.926 10.386 1.00 96.56 79 GLY A CA 1
ATOM 647 C C . GLY A 1 79 ? -12.579 0.215 10.111 1.00 96.56 79 GLY A C 1
ATOM 648 O O . GLY A 1 79 ? -12.979 -0.667 10.879 1.00 96.56 79 GLY A O 1
ATOM 649 N N . GLU A 1 80 ? -13.249 0.571 9.018 1.00 96.12 80 GLU A N 1
ATOM 650 C CA . GLU A 1 80 ? -14.554 0.031 8.631 1.00 96.12 80 GLU A CA 1
ATOM 651 C C . GLU A 1 80 ? -14.454 -1.113 7.608 1.00 96.12 80 GLU A C 1
ATOM 653 O O . GLU A 1 80 ? -15.378 -1.919 7.486 1.00 96.12 80 GLU A O 1
ATOM 658 N N . TYR A 1 81 ? -13.307 -1.259 6.938 1.00 95.56 81 TYR A N 1
ATOM 659 C CA . TYR A 1 81 ? -13.027 -2.359 6.012 1.00 95.56 81 TYR A CA 1
ATOM 660 C C . TYR A 1 81 ? -12.022 -3.366 6.594 1.00 95.56 81 TYR A C 1
ATOM 662 O O . TYR A 1 81 ? -11.034 -2.989 7.223 1.00 95.56 81 TYR A O 1
ATOM 670 N N . ASP A 1 82 ? -12.271 -4.662 6.373 1.00 96.12 82 ASP A N 1
ATOM 671 C CA . ASP A 1 82 ? -11.395 -5.764 6.793 1.00 96.12 82 ASP A CA 1
ATOM 672 C C . ASP A 1 82 ? -10.888 -6.552 5.568 1.00 96.12 82 ASP A C 1
ATOM 674 O O . ASP A 1 82 ? -11.587 -7.445 5.069 1.00 96.12 82 ASP A O 1
ATOM 678 N N . PRO A 1 83 ? -9.669 -6.265 5.071 1.00 94.19 83 PRO A N 1
ATOM 679 C CA . PRO A 1 83 ? -9.073 -6.995 3.954 1.00 94.19 83 PRO A CA 1
ATOM 680 C C . PRO A 1 83 ? -8.771 -8.469 4.280 1.00 94.19 83 PRO A C 1
ATOM 682 O O . PRO A 1 83 ? -8.491 -9.255 3.374 1.00 94.19 83 PRO A O 1
ATOM 685 N N . GLY A 1 84 ? -8.811 -8.872 5.554 1.00 94.81 84 GLY A N 1
ATOM 686 C CA . GLY A 1 84 ? -8.604 -10.249 5.995 1.00 94.81 84 GLY A CA 1
ATOM 687 C C . GLY A 1 84 ? -9.780 -11.179 5.695 1.00 94.81 84 GLY A C 1
ATOM 688 O O . GLY A 1 84 ? -9.607 -12.397 5.740 1.00 94.81 84 GLY A O 1
ATOM 689 N N . LEU A 1 85 ? -10.949 -10.628 5.354 1.00 94.50 85 LEU A N 1
ATOM 690 C CA . LEU A 1 85 ? -12.141 -11.393 4.969 1.00 94.50 85 LEU A CA 1
ATOM 691 C C . LEU A 1 85 ? -12.112 -11.878 3.508 1.00 94.50 85 LEU A C 1
ATOM 693 O O . LEU A 1 85 ? -12.980 -12.652 3.104 1.00 94.50 85 LEU A O 1
ATOM 697 N N . TYR A 1 86 ? -11.119 -11.455 2.724 1.00 92.00 86 TYR A N 1
ATOM 698 C CA . TYR A 1 86 ? -10.985 -11.767 1.301 1.00 92.00 86 TYR A CA 1
ATOM 699 C C . TYR A 1 86 ? -9.771 -12.669 1.022 1.00 92.00 86 TYR A C 1
ATOM 701 O O . TYR A 1 86 ? -8.877 -12.797 1.865 1.00 92.00 86 TYR A O 1
ATOM 709 N N . PRO A 1 87 ? -9.713 -13.327 -0.156 1.00 92.25 87 PRO A N 1
ATOM 710 C CA . PRO A 1 87 ? -8.566 -14.144 -0.534 1.00 92.25 87 PRO A CA 1
ATOM 711 C C . PRO A 1 87 ? -7.244 -13.382 -0.424 1.00 92.25 87 PRO A C 1
ATOM 713 O O . PRO A 1 87 ? -7.145 -12.218 -0.808 1.00 92.25 87 PRO A O 1
ATOM 716 N N . ARG A 1 88 ? -6.209 -14.069 0.070 1.00 91.75 88 ARG A N 1
ATOM 717 C CA . ARG A 1 88 ? -4.878 -13.482 0.234 1.00 91.75 88 ARG A CA 1
ATOM 718 C C . ARG A 1 88 ? -4.304 -13.051 -1.131 1.00 91.75 88 ARG A C 1
ATOM 720 O O . ARG A 1 88 ? -4.206 -13.902 -2.019 1.00 91.75 88 ARG A O 1
ATOM 727 N N . PRO A 1 89 ? -3.840 -11.796 -1.267 1.00 93.38 89 PRO A N 1
ATOM 728 C CA . PRO A 1 89 ? -3.095 -11.336 -2.435 1.00 93.38 89 PRO A CA 1
ATOM 729 C C . PRO A 1 89 ? -1.798 -12.120 -2.672 1.00 93.38 89 PRO A C 1
ATOM 731 O O . PRO A 1 89 ? -1.154 -12.588 -1.729 1.00 93.38 89 PRO A O 1
ATOM 734 N N . ASN A 1 90 ? -1.381 -12.214 -3.931 1.00 89.75 90 ASN A N 1
ATOM 735 C CA . ASN A 1 90 ? -0.134 -12.833 -4.357 1.00 89.75 90 ASN A CA 1
ATOM 736 C C . ASN A 1 90 ? 0.656 -11.867 -5.264 1.00 89.75 90 ASN A C 1
ATOM 738 O O . ASN A 1 90 ? 0.204 -11.612 -6.381 1.00 89.75 90 ASN A O 1
ATOM 742 N N . PRO A 1 91 ? 1.838 -11.373 -4.851 1.00 81.94 91 PRO A N 1
ATOM 743 C CA . PRO A 1 91 ? 2.636 -10.445 -5.661 1.00 81.94 91 PRO A CA 1
ATOM 744 C C . PRO A 1 91 ? 3.098 -11.036 -7.007 1.00 81.94 91 PRO A C 1
ATOM 746 O O . PRO A 1 91 ? 3.371 -10.273 -7.934 1.00 81.94 91 PRO A O 1
ATOM 749 N N . ASP A 1 92 ? 3.115 -12.369 -7.136 1.00 85.06 92 ASP A N 1
ATOM 750 C CA . ASP A 1 92 ? 3.467 -13.086 -8.368 1.00 85.06 92 ASP A CA 1
ATOM 751 C C . ASP A 1 92 ? 2.264 -13.323 -9.295 1.00 85.06 92 ASP A C 1
ATOM 753 O O . ASP A 1 92 ? 2.426 -13.682 -10.464 1.00 85.06 92 ASP A O 1
ATOM 757 N N . ALA A 1 93 ? 1.036 -13.135 -8.801 1.00 74.62 93 ALA A N 1
ATOM 758 C CA . ALA A 1 93 ? -0.134 -13.127 -9.664 1.00 74.62 93 ALA A CA 1
ATOM 759 C C . ALA A 1 93 ? -0.119 -11.804 -10.440 1.00 74.62 93 ALA A C 1
ATOM 761 O O . ALA A 1 93 ? -0.279 -10.736 -9.851 1.00 74.62 93 ALA A O 1
ATOM 762 N N . GLY A 1 94 ? 0.107 -11.856 -11.757 1.00 65.00 94 GLY A N 1
ATOM 763 C CA . GLY A 1 94 ? 0.048 -10.664 -12.609 1.00 65.00 94 GLY A CA 1
ATOM 764 C C . GLY A 1 94 ? -1.257 -9.877 -12.418 1.00 65.00 94 GLY A C 1
ATOM 765 O O . GLY A 1 94 ? -2.236 -10.400 -11.879 1.00 65.00 94 GLY A O 1
ATOM 766 N N . TYR A 1 95 ? -1.296 -8.615 -12.858 1.00 58.97 95 TYR A N 1
ATOM 767 C CA . TYR A 1 95 ? -2.510 -7.801 -12.769 1.00 58.97 95 TYR A CA 1
ATOM 768 C C . TYR A 1 95 ? -3.647 -8.498 -13.527 1.00 58.97 95 TYR A C 1
ATOM 770 O O . TYR A 1 95 ? -3.654 -8.549 -14.756 1.00 58.97 95 TYR A O 1
ATOM 778 N N . ARG A 1 96 ? -4.617 -9.071 -12.807 1.00 53.75 96 ARG A N 1
ATOM 779 C CA . ARG A 1 96 ? -5.878 -9.472 -13.429 1.00 53.75 96 ARG A CA 1
ATOM 780 C C . ARG A 1 96 ? -6.615 -8.183 -13.762 1.00 53.75 96 ARG A C 1
ATOM 782 O O . ARG A 1 96 ? -7.268 -7.618 -12.890 1.00 53.75 96 ARG A O 1
ATOM 789 N N . MET A 1 97 ? -6.484 -7.725 -15.006 1.00 40.56 97 MET A N 1
ATOM 790 C CA . MET A 1 97 ? -7.386 -6.726 -15.570 1.00 40.56 97 MET A CA 1
ATOM 791 C C . MET A 1 97 ? -8.817 -7.207 -15.317 1.00 40.56 97 MET A C 1
ATOM 793 O O . MET A 1 97 ? -9.221 -8.265 -15.805 1.00 40.56 97 MET A O 1
ATOM 797 N N . ARG A 1 98 ? -9.568 -6.461 -14.503 1.00 39.94 98 ARG A N 1
ATOM 798 C CA . ARG A 1 98 ? -11.024 -6.512 -14.584 1.00 39.94 98 ARG A CA 1
ATOM 799 C C . ARG A 1 98 ? -11.369 -5.846 -15.913 1.00 39.94 98 ARG A C 1
ATOM 801 O O . ARG A 1 98 ? -11.201 -4.640 -16.046 1.00 39.94 98 ARG A O 1
ATOM 808 N N . ILE A 1 99 ? -11.698 -6.689 -16.889 1.00 36.16 99 ILE A N 1
ATOM 809 C CA . ILE A 1 99 ? -12.343 -6.311 -18.151 1.00 36.16 99 ILE A CA 1
ATOM 810 C C . ILE A 1 99 ? -13.731 -5.750 -17.850 1.00 36.16 99 ILE A C 1
ATOM 812 O O . ILE A 1 99 ? -14.364 -6.286 -16.907 1.00 36.16 99 ILE A O 1
#

Sequence (99 aa):
MIRRTARWQTTLDERLLEYLCDEGETNVRLLAMAFEVGTGILRDRLRMLAQAGLVAVEVFDEGDNWYELTYWGEVYLEGEYDPGLYPRPNPDAGYRMRI

Nearest PDB structures (foldseek):
  4lb5-assembly1_B  TM=9.333E-01  e=4.332E-03  Danio rerio
  4jba-assembly1_B  TM=8.747E-01  e=1.202E-02  Escherichia coli K-12
  2xv4-assembly1_S  TM=8.490E-01  e=8.197E-03  Homo sapiens
  3e6m-assembly1_B  TM=8.725E-01  e=2.133E-02  Ruegeria pomeroyi
  3eco-assembly1_A  TM=8.468E-01  e=2.002E-02  Staphylococcus aureus subsp. aureus Mu50

Secondary structure (DSSP, 8-state):
------TT--HHHHHHHHHHHHH-SEEHHHHHHHH---HHHHHHHHHHHHHTTSEEEE--SSSPPEEEE-HHHHHHHHT---GGGSPPP-TTS------

Solvent-accessible surface area (backbone atoms only — not comparable to full-atom values): 5804 Å² total; per-residue (Å²): 122,71,59,46,80,27,93,88,62,52,75,65,54,57,52,50,54,51,46,22,68,76,72,38,70,44,35,54,70,60,48,24,68,77,68,77,43,59,54,68,61,50,50,38,50,52,44,26,36,31,70,66,50,30,28,46,74,50,84,48,99,79,72,74,45,39,36,33,59,29,75,55,28,51,39,25,74,60,30,78,36,55,67,57,82,49,83,82,60,51,61,84,58,69,88,77,76,82,126